Protein AF-A0A7W5SDA4-F1 (afdb_monomer)

pLDDT: mean 84.09, std 8.91, range [56.5, 96.38]

Secondary struct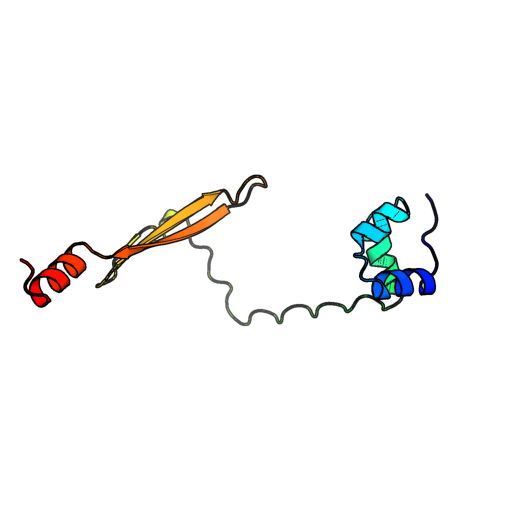ure (DSSP, 8-state):
-PPPPPHHHHHHHHHTT--HHHHHHHHT--HHHHHHHHHHTT-S--PPPPPP--SPPPPPPPGGGS-SEEE-SSEEEEEEEEE-GGG--EEEEEEEEE-HHHHHHHHHHTT--

Radius of gyration: 26.36 Å; Cα contacts (8 Å, |Δi|>4): 97; chains: 1; bounding box: 60×34×60 Å

Nearest PDB structures (foldseek):
  9g6k-assembly1_UG  TM=2.571E-01  e=1.310E+00  Toxoplasma gondii
  6xyj-assembly1_BBB  TM=4.079E-01  e=4.878E+00  Pseudomonas paraeruginosa PA7
  6hix-assembly1_AJ  TM=3.114E-01  e=9.124E+00  Trypanosoma brucei brucei

Sequence (113 aa):
MRKLPDAYVLQKHIERGLDGREIAAIYGCHPDSVREVLRKAGLVIRKPKAPPVNGARPAYRPRQERNEVELLPDRIVFTREVTAGTYGGMMFQRISVPRISSHIAALQDAGRC

Foldseek 3Di:
DDDQDDPVVVVVCVVVVDDLVNSCVVRVHDSVVSVVRCVVSVVDDPDPDDPPPPDDPPPDDDPVPDCQWDDDPFWIWGWDWDAPPDPGDTDTDIDIDTDPVNVVVVCVVVVND

Structure (mmCIF, N/CA/C/O backbone):
data_AF-A0A7W5SDA4-F1
#
_entry.id   AF-A0A7W5SDA4-F1
#
loop_
_atom_site.group_PDB
_atom_site.id
_atom_site.type_symbol
_atom_site.label_atom_id
_atom_site.label_alt_id
_atom_site.label_comp_id
_atom_site.label_asym_id
_atom_site.label_entity_id
_atom_site.label_seq_id
_atom_site.pdbx_PDB_ins_code
_atom_site.Cartn_x
_atom_site.Cartn_y
_atom_site.Cartn_z
_atom_site.occupancy
_atom_site.B_iso_or_equiv
_atom_site.auth_seq_id
_atom_site.auth_comp_id
_atom_site.auth_asym_id
_atom_site.auth_atom_id
_atom_site.pdbx_PDB_model_num
ATOM 1 N N . MET A 1 1 ? 21.441 -12.053 -22.540 1.00 56.50 1 MET A N 1
ATOM 2 C CA . MET A 1 1 ? 20.293 -11.180 -22.205 1.00 56.50 1 MET A CA 1
ATOM 3 C C . MET A 1 1 ? 19.698 -10.639 -23.496 1.00 56.50 1 MET A C 1
ATOM 5 O O . MET A 1 1 ? 20.458 -10.135 -24.315 1.00 56.50 1 MET A O 1
ATOM 9 N N . ARG A 1 2 ? 18.385 -10.786 -23.722 1.00 67.12 2 ARG A N 1
ATOM 10 C CA . ARG A 1 2 ? 17.715 -10.156 -24.875 1.00 67.12 2 ARG A CA 1
ATOM 11 C C . ARG A 1 2 ? 17.661 -8.645 -24.643 1.00 67.12 2 ARG A C 1
ATOM 13 O O . ARG A 1 2 ? 17.388 -8.210 -23.527 1.00 67.12 2 ARG A O 1
ATOM 20 N N . LYS A 1 3 ? 17.973 -7.853 -25.671 1.00 79.81 3 LYS A N 1
ATOM 21 C CA . LYS A 1 3 ? 17.843 -6.392 -25.604 1.00 79.81 3 LYS A CA 1
ATOM 22 C C . LYS A 1 3 ? 16.354 -6.041 -25.556 1.00 79.81 3 LYS A C 1
ATOM 24 O O . LYS A 1 3 ? 15.576 -6.631 -26.304 1.00 79.81 3 LYS A O 1
ATOM 29 N N . LEU A 1 4 ? 15.972 -5.117 -24.671 1.00 84.56 4 LEU A N 1
ATOM 30 C CA . LEU A 1 4 ? 14.615 -4.570 -24.672 1.00 84.56 4 LEU A CA 1
ATOM 31 C C . LEU A 1 4 ? 14.330 -3.892 -26.023 1.00 84.56 4 LEU A C 1
ATOM 33 O O . LEU A 1 4 ? 15.258 -3.357 -26.638 1.00 84.56 4 LEU A O 1
ATOM 37 N N . PRO A 1 5 ? 13.070 -3.917 -26.485 1.00 88.56 5 PRO A N 1
ATOM 38 C CA . PRO A 1 5 ? 12.667 -3.208 -27.690 1.00 88.56 5 PRO A CA 1
ATOM 39 C C . PRO A 1 5 ? 12.771 -1.688 -27.499 1.00 88.56 5 PRO A C 1
ATOM 41 O O . PRO A 1 5 ? 12.880 -1.187 -26.378 1.00 88.56 5 PRO A O 1
ATOM 44 N N . ASP A 1 6 ? 12.717 -0.963 -28.614 1.00 92.44 6 ASP A N 1
ATOM 45 C CA . ASP A 1 6 ? 12.779 0.497 -28.631 1.00 92.44 6 ASP A CA 1
ATOM 46 C C . ASP A 1 6 ? 11.592 1.153 -27.894 1.00 92.44 6 ASP A C 1
ATOM 48 O O . ASP A 1 6 ? 10.515 0.563 -27.741 1.00 92.44 6 ASP A O 1
ATOM 52 N N . ALA A 1 7 ? 11.780 2.400 -27.459 1.00 90.12 7 ALA A N 1
ATOM 53 C CA . ALA A 1 7 ? 10.813 3.173 -26.683 1.00 90.12 7 ALA A CA 1
ATOM 54 C C . ALA A 1 7 ? 9.442 3.281 -27.373 1.00 90.12 7 ALA A C 1
ATOM 56 O O . ALA A 1 7 ? 8.412 3.184 -26.706 1.00 90.12 7 ALA A O 1
ATOM 57 N N . TYR A 1 8 ? 9.418 3.390 -28.705 1.00 93.38 8 TYR A N 1
ATOM 58 C CA . TYR A 1 8 ? 8.183 3.441 -29.494 1.00 93.38 8 TYR A CA 1
ATOM 59 C C . TYR A 1 8 ? 7.311 2.184 -29.329 1.00 93.38 8 TYR A C 1
ATOM 61 O O . TYR A 1 8 ? 6.085 2.261 -29.237 1.00 93.38 8 TYR A O 1
ATOM 69 N N . VAL A 1 9 ? 7.934 1.005 -29.254 1.00 94.88 9 VAL A N 1
ATOM 70 C CA . VAL A 1 9 ? 7.215 -0.265 -29.074 1.00 94.88 9 VAL A CA 1
ATOM 71 C C . VAL A 1 9 ? 6.662 -0.365 -27.655 1.00 94.88 9 VAL A C 1
ATOM 73 O O . VAL A 1 9 ? 5.528 -0.799 -27.464 1.00 94.88 9 VAL A O 1
ATOM 76 N N . LEU A 1 10 ? 7.439 0.073 -26.661 1.00 93.56 10 LEU A N 1
ATOM 77 C CA . LEU A 1 10 ? 7.000 0.105 -25.266 1.00 93.56 10 LEU A CA 1
ATOM 78 C C . LEU A 1 10 ? 5.818 1.058 -25.059 1.00 93.56 10 LEU A C 1
ATOM 80 O O . LEU A 1 10 ? 4.888 0.712 -24.336 1.00 93.56 10 LEU A O 1
ATOM 84 N N . GLN A 1 11 ? 5.809 2.207 -25.738 1.00 94.12 11 GLN A N 1
ATOM 85 C CA . GLN A 1 11 ? 4.680 3.134 -25.713 1.00 94.12 11 GLN A CA 1
ATOM 86 C C . GLN A 1 11 ? 3.397 2.480 -26.243 1.00 94.12 11 GLN A C 1
ATOM 88 O O . GLN A 1 11 ? 2.370 2.549 -25.575 1.00 94.12 11 GLN A O 1
ATOM 93 N N . LYS A 1 12 ? 3.456 1.765 -27.376 1.00 96.38 12 LYS A N 1
ATOM 94 C CA . LYS A 1 12 ? 2.288 1.036 -27.906 1.00 96.38 12 LYS A CA 1
ATOM 95 C C . LYS A 1 12 ? 1.746 -0.013 -26.939 1.00 96.38 12 LYS A C 1
ATOM 97 O O . LYS A 1 12 ? 0.543 -0.254 -26.916 1.00 96.38 12 LYS A O 1
ATOM 102 N N . HIS A 1 13 ? 2.610 -0.662 -26.160 1.00 94.94 13 HIS A N 1
ATOM 103 C CA . HIS A 1 13 ? 2.166 -1.615 -25.138 1.00 94.94 13 HIS A CA 1
ATOM 104 C C . HIS A 1 13 ? 1.441 -0.918 -23.987 1.00 94.94 13 HIS A C 1
ATOM 106 O O . HIS A 1 13 ? 0.398 -1.399 -23.554 1.00 94.94 13 HIS A O 1
ATOM 112 N N . ILE A 1 14 ? 1.934 0.244 -23.556 1.00 93.75 14 ILE A N 1
ATOM 113 C CA . ILE A 1 14 ? 1.261 1.069 -22.544 1.00 93.75 14 ILE A CA 1
ATOM 114 C C . ILE A 1 14 ? -0.084 1.589 -23.066 1.00 93.75 14 ILE A C 1
ATOM 116 O O . ILE A 1 14 ? -1.077 1.525 -22.350 1.00 93.75 14 ILE A O 1
ATOM 120 N N . GLU A 1 15 ? -0.154 2.041 -24.320 1.00 94.31 15 GLU A N 1
ATOM 121 C CA . GLU A 1 15 ? -1.407 2.475 -24.965 1.00 94.31 15 GLU A CA 1
ATOM 122 C C . GLU A 1 15 ? -2.436 1.337 -25.071 1.00 94.31 15 GLU A C 1
ATOM 124 O O . GLU A 1 15 ? -3.639 1.580 -25.049 1.00 94.31 15 GLU A O 1
ATOM 129 N N . ARG A 1 16 ? -1.972 0.083 -25.130 1.00 95.81 16 ARG A N 1
ATOM 130 C CA . ARG A 1 16 ? -2.811 -1.124 -25.061 1.00 95.81 16 ARG A CA 1
ATOM 131 C C . ARG A 1 16 ? -3.205 -1.521 -23.634 1.00 95.81 16 ARG A C 1
ATOM 133 O O . ARG A 1 16 ? -3.935 -2.492 -23.470 1.00 95.81 16 ARG A O 1
ATOM 140 N N . GLY A 1 17 ? -2.730 -0.796 -22.622 1.00 95.19 17 GLY A N 1
ATOM 141 C CA . GLY A 1 17 ? -3.040 -1.035 -21.214 1.00 95.19 17 GLY A CA 1
ATOM 142 C C . GLY A 1 17 ? -2.186 -2.105 -20.533 1.00 95.19 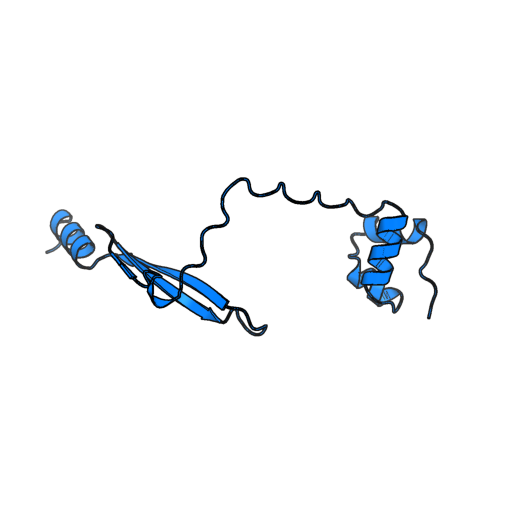17 GLY A C 1
ATOM 143 O O . GLY A 1 17 ? -2.554 -2.540 -19.447 1.00 95.19 17 GLY A O 1
ATOM 144 N N . LEU A 1 18 ? -1.069 -2.531 -21.135 1.00 94.81 18 LEU A N 1
ATOM 145 C CA . LEU A 1 18 ? -0.171 -3.513 -20.516 1.00 94.81 18 LEU A CA 1
ATOM 146 C C . LEU A 1 18 ? 0.627 -2.884 -19.367 1.00 94.81 18 LEU A C 1
ATOM 148 O O . LEU A 1 18 ? 1.212 -1.806 -19.518 1.00 94.81 18 LEU A O 1
ATOM 152 N N . ASP A 1 19 ? 0.716 -3.592 -18.242 1.00 93.81 19 ASP A N 1
ATOM 153 C CA . ASP A 1 19 ? 1.561 -3.196 -17.114 1.00 93.81 19 ASP A CA 1
ATOM 154 C C . ASP A 1 19 ? 3.034 -3.575 -17.356 1.00 93.81 19 ASP A C 1
ATOM 156 O O . ASP A 1 19 ? 3.371 -4.518 -18.078 1.00 93.81 19 ASP A O 1
ATOM 160 N N . GLY A 1 20 ? 3.959 -2.871 -16.699 1.00 91.88 20 GLY A N 1
ATOM 161 C CA . GLY A 1 20 ? 5.399 -3.106 -16.833 1.00 91.88 20 GLY A CA 1
ATOM 162 C C . GLY A 1 20 ? 5.820 -4.546 -16.507 1.00 91.88 20 GLY A C 1
ATOM 163 O O . GLY A 1 20 ? 6.798 -5.040 -17.071 1.00 91.88 20 GLY A O 1
ATOM 164 N N . ARG A 1 21 ? 5.072 -5.244 -15.639 1.00 95.00 21 ARG A N 1
ATOM 165 C CA . ARG A 1 21 ? 5.283 -6.670 -15.332 1.00 95.00 21 ARG A CA 1
ATOM 166 C C . ARG A 1 21 ? 4.934 -7.584 -16.505 1.00 95.00 21 ARG A C 1
ATOM 168 O O . ARG A 1 21 ? 5.669 -8.531 -16.773 1.00 95.00 21 ARG A O 1
ATOM 175 N N . GLU A 1 22 ? 3.850 -7.292 -17.210 1.00 96.00 22 GLU A N 1
ATOM 176 C CA . GLU A 1 22 ? 3.404 -8.064 -18.373 1.00 96.00 22 GLU A CA 1
ATOM 177 C C . GLU A 1 22 ? 4.371 -7.866 -19.540 1.00 96.00 22 GLU A C 1
ATOM 179 O O . GLU A 1 22 ? 4.802 -8.830 -20.170 1.00 96.00 22 GLU A O 1
ATOM 184 N N . ILE A 1 23 ? 4.819 -6.625 -19.748 1.00 94.94 23 ILE A N 1
ATOM 185 C CA . ILE A 1 23 ? 5.880 -6.299 -20.707 1.00 94.94 23 ILE A CA 1
ATOM 186 C C . ILE A 1 23 ? 7.161 -7.080 -20.365 1.00 94.94 23 ILE A C 1
ATOM 188 O O . ILE A 1 23 ? 7.773 -7.689 -21.243 1.00 94.94 23 ILE A O 1
ATOM 192 N N . ALA A 1 24 ? 7.552 -7.128 -19.088 1.00 95.31 24 ALA A N 1
ATOM 193 C CA . ALA A 1 24 ? 8.702 -7.917 -18.645 1.00 95.31 24 ALA A CA 1
ATOM 194 C C . ALA A 1 24 ? 8.559 -9.412 -18.970 1.00 95.31 24 ALA A C 1
ATOM 196 O O . ALA A 1 24 ? 9.517 -10.015 -19.464 1.00 95.31 24 ALA A O 1
ATOM 197 N N . ALA A 1 25 ? 7.374 -9.990 -18.754 1.00 95.69 25 ALA A N 1
ATOM 198 C CA . ALA A 1 25 ? 7.085 -11.387 -19.067 1.00 95.69 25 ALA A CA 1
ATOM 199 C C . ALA A 1 25 ? 7.178 -11.678 -20.576 1.00 95.69 25 ALA A C 1
ATOM 201 O O . ALA A 1 25 ? 7.827 -12.648 -20.965 1.00 95.69 25 ALA A O 1
ATOM 202 N N . ILE A 1 26 ? 6.618 -10.808 -21.426 1.00 94.69 26 ILE A N 1
ATOM 203 C CA . ILE A 1 26 ? 6.656 -10.942 -22.896 1.00 94.69 26 ILE A CA 1
ATOM 204 C C . ILE A 1 26 ? 8.099 -10.975 -23.416 1.00 94.69 26 ILE A C 1
ATOM 206 O O . ILE A 1 26 ? 8.442 -11.782 -24.281 1.00 94.69 26 ILE A O 1
ATOM 210 N N . TYR A 1 27 ? 8.960 -10.105 -22.883 1.00 94.00 27 TYR A N 1
ATOM 211 C CA . TYR A 1 27 ? 10.343 -9.972 -23.347 1.00 94.00 27 TYR A CA 1
ATOM 212 C C . TYR A 1 27 ? 11.351 -10.829 -22.564 1.00 94.00 27 TYR A C 1
ATOM 214 O O . TYR A 1 27 ? 12.525 -10.880 -22.940 1.00 94.00 27 TYR A O 1
ATOM 222 N N . GLY A 1 28 ? 10.910 -11.533 -21.517 1.00 94.25 28 GLY A N 1
ATOM 223 C CA . GLY A 1 28 ? 11.759 -12.385 -20.681 1.00 94.25 28 GLY A CA 1
ATOM 224 C C . GLY A 1 28 ? 12.839 -11.596 -19.938 1.00 94.25 28 GLY A C 1
ATOM 225 O O . GLY A 1 28 ? 14.007 -11.988 -19.939 1.00 94.25 28 GLY A O 1
ATOM 226 N N . CYS A 1 29 ? 12.473 -10.453 -19.355 1.00 93.50 29 CYS A N 1
ATOM 227 C CA . CYS A 1 29 ? 13.395 -9.569 -18.639 1.00 93.50 29 CYS A CA 1
ATOM 228 C C . CYS A 1 29 ? 12.880 -9.212 -17.239 1.00 93.50 29 CYS A C 1
ATOM 230 O O . CYS A 1 29 ? 11.710 -9.411 -16.923 1.00 93.50 29 CYS A O 1
ATOM 232 N N . HIS A 1 30 ? 13.764 -8.698 -16.379 1.00 94.31 30 HIS A N 1
ATOM 233 C CA . HIS A 1 30 ? 13.372 -8.280 -15.035 1.00 94.31 30 HIS A CA 1
ATOM 234 C C . HIS A 1 30 ? 12.510 -7.000 -15.097 1.00 94.31 30 HIS A C 1
ATOM 236 O O . HIS A 1 30 ? 12.852 -6.086 -15.856 1.00 94.31 30 HIS A O 1
ATOM 242 N N . PRO A 1 31 ? 11.443 -6.868 -14.282 1.00 93.50 31 PRO A N 1
ATOM 243 C CA . PRO A 1 31 ? 10.585 -5.676 -14.269 1.00 93.50 31 PRO A CA 1
ATOM 244 C C . PRO A 1 31 ? 11.340 -4.360 -14.040 1.00 93.50 31 PRO A C 1
ATOM 246 O O . PRO A 1 31 ? 10.975 -3.329 -14.605 1.00 93.50 31 PRO A O 1
ATOM 249 N N . ASP A 1 32 ? 12.428 -4.387 -13.266 1.00 93.88 32 ASP A N 1
ATOM 250 C CA . ASP A 1 32 ? 13.252 -3.193 -13.036 1.00 93.88 32 ASP A CA 1
ATOM 251 C C . ASP A 1 32 ? 13.949 -2.694 -14.305 1.00 93.88 32 ASP A C 1
ATOM 253 O O . ASP A 1 32 ? 14.080 -1.484 -14.491 1.00 93.88 32 ASP A O 1
ATOM 257 N N . SER A 1 33 ? 14.338 -3.593 -15.214 1.00 93.69 33 SER A N 1
ATOM 258 C CA . SER A 1 33 ? 14.926 -3.210 -16.501 1.00 93.69 33 SER A CA 1
ATOM 259 C C . SER A 1 33 ? 13.903 -2.488 -17.378 1.00 93.69 33 SER A C 1
ATOM 261 O O . SER A 1 33 ? 14.213 -1.447 -17.955 1.00 93.69 33 SER A O 1
ATOM 263 N N . VAL A 1 34 ? 12.660 -2.987 -17.420 1.00 94.00 34 VAL A N 1
ATOM 264 C CA . VAL A 1 34 ? 11.543 -2.313 -18.105 1.00 94.00 34 VAL A CA 1
ATOM 265 C C . VAL A 1 34 ? 11.306 -0.939 -17.487 1.00 94.00 34 VAL A C 1
ATOM 267 O O . VAL A 1 34 ? 11.261 0.064 -18.197 1.00 94.00 34 VAL A O 1
ATOM 270 N N . ARG A 1 35 ? 11.236 -0.865 -16.154 1.00 93.12 35 ARG A N 1
ATOM 271 C CA . ARG A 1 35 ? 11.044 0.390 -15.422 1.00 93.12 35 ARG A CA 1
ATOM 272 C C . ARG A 1 35 ? 12.142 1.411 -15.717 1.00 93.12 35 ARG A 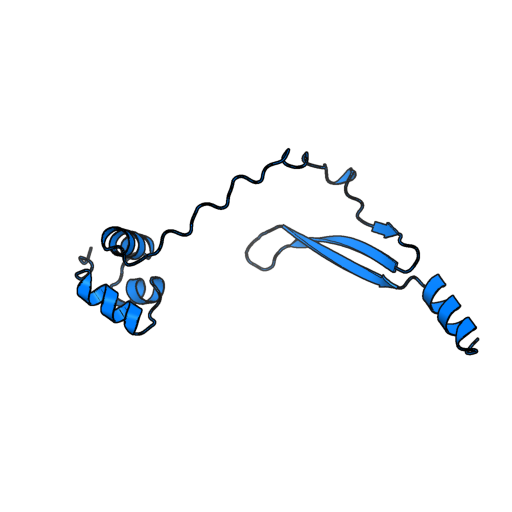C 1
ATOM 274 O O . ARG A 1 35 ? 11.846 2.598 -15.850 1.00 93.12 35 ARG A O 1
ATOM 281 N N . GLU A 1 36 ? 13.397 0.981 -15.816 1.00 92.44 36 GLU A N 1
ATOM 282 C CA . GLU A 1 36 ? 14.512 1.867 -16.137 1.00 92.44 36 GLU A CA 1
ATOM 283 C C . GLU A 1 36 ? 14.404 2.432 -17.558 1.00 92.44 36 GLU A C 1
ATOM 285 O O . GLU A 1 36 ? 14.576 3.640 -17.738 1.00 92.44 36 GLU A O 1
ATOM 290 N N . VAL A 1 37 ? 14.084 1.593 -18.548 1.00 93.25 37 VAL A N 1
ATOM 291 C CA . VAL A 1 37 ? 13.919 2.022 -19.946 1.00 93.25 37 VAL A CA 1
ATOM 292 C C . VAL A 1 37 ? 12.717 2.950 -20.095 1.00 93.25 37 VAL A C 1
ATOM 294 O O . VAL A 1 37 ? 12.858 4.026 -20.669 1.00 93.25 37 VAL A O 1
ATOM 297 N N . LEU A 1 38 ? 11.572 2.612 -19.496 1.00 93.19 38 LEU A N 1
ATOM 298 C CA . LEU A 1 38 ? 10.392 3.480 -19.491 1.00 93.19 38 LEU A CA 1
ATOM 299 C C . LEU A 1 38 ? 10.676 4.836 -18.830 1.00 93.19 38 LEU A C 1
ATOM 301 O O . LEU A 1 38 ? 10.222 5.874 -19.308 1.00 93.19 38 LEU A O 1
ATOM 305 N N . ARG A 1 39 ? 11.473 4.849 -17.754 1.00 92.44 39 ARG A N 1
ATOM 306 C CA . ARG A 1 39 ? 11.921 6.083 -17.096 1.00 92.44 39 ARG A CA 1
ATOM 307 C C . ARG A 1 39 ? 12.847 6.908 -17.992 1.00 92.44 39 ARG A C 1
ATOM 309 O O . ARG A 1 39 ? 12.710 8.127 -18.005 1.00 92.44 39 ARG A O 1
ATOM 316 N N . LYS A 1 40 ? 13.786 6.277 -18.708 1.00 91.56 40 LYS A N 1
ATOM 317 C CA . LYS A 1 40 ? 14.681 6.959 -19.666 1.00 91.56 40 LYS A CA 1
ATOM 318 C C . LYS A 1 40 ? 13.907 7.531 -20.856 1.00 91.56 40 LYS A C 1
ATOM 320 O O . LYS A 1 40 ? 14.230 8.621 -21.304 1.00 91.56 40 LYS A O 1
ATOM 325 N N . ALA A 1 4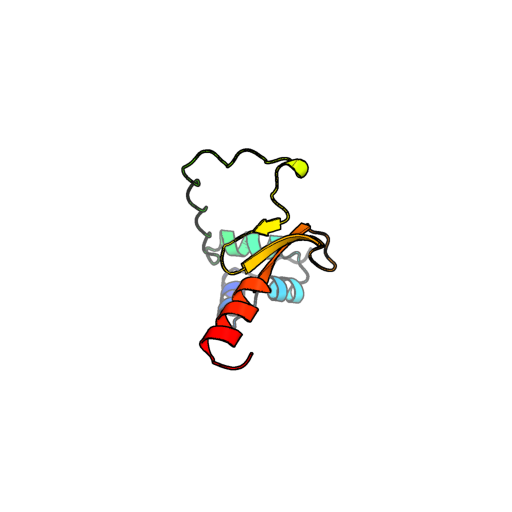1 ? 12.870 6.828 -21.305 1.00 91.25 41 ALA A N 1
ATOM 326 C CA . ALA A 1 41 ? 11.983 7.249 -22.386 1.00 91.25 41 ALA A CA 1
ATOM 327 C C . ALA A 1 41 ? 10.932 8.299 -21.968 1.00 91.25 41 ALA A C 1
ATOM 329 O O . ALA A 1 41 ? 10.172 8.760 -22.810 1.00 91.25 41 ALA A O 1
ATOM 330 N N . GLY A 1 42 ? 10.844 8.663 -20.682 1.00 92.31 42 GLY A N 1
ATOM 331 C CA . GLY A 1 42 ? 9.852 9.630 -20.192 1.00 92.31 42 GLY A CA 1
ATOM 332 C C . GLY A 1 42 ? 8.410 9.106 -20.138 1.00 92.31 42 GLY A C 1
ATOM 333 O O . GLY A 1 42 ? 7.496 9.882 -19.884 1.00 92.31 42 GLY A O 1
ATOM 334 N N . LEU A 1 43 ? 8.201 7.798 -20.315 1.00 89.25 43 LEU A N 1
ATOM 335 C CA . LEU A 1 43 ? 6.878 7.155 -20.318 1.00 89.25 43 LEU A CA 1
ATOM 336 C C . LEU A 1 43 ? 6.339 6.867 -18.906 1.00 89.25 43 LEU A C 1
ATOM 338 O O . LEU A 1 43 ? 5.192 6.464 -18.744 1.00 89.25 43 LEU A O 1
ATOM 342 N N . VAL A 1 44 ? 7.158 7.060 -17.868 1.00 87.19 44 VAL A N 1
ATOM 343 C CA . VAL A 1 44 ? 6.753 6.906 -16.465 1.00 87.19 44 VAL A CA 1
ATOM 344 C C . VAL A 1 44 ? 6.814 8.254 -15.771 1.00 87.19 44 VAL A C 1
ATOM 346 O O . VAL A 1 44 ? 7.891 8.818 -15.557 1.00 87.19 44 VAL A O 1
ATOM 349 N N . ILE A 1 45 ? 5.646 8.733 -15.347 1.00 79.06 45 ILE A N 1
ATOM 350 C CA . ILE A 1 45 ? 5.535 9.920 -14.506 1.00 79.06 45 ILE A CA 1
ATOM 351 C C . ILE A 1 45 ? 6.176 9.593 -13.158 1.00 79.06 45 ILE A C 1
ATOM 353 O O . ILE A 1 45 ? 5.764 8.670 -12.448 1.00 79.06 45 ILE A O 1
ATOM 357 N N . ARG A 1 46 ? 7.211 10.350 -12.785 1.00 79.44 46 ARG A N 1
ATOM 358 C CA . ARG A 1 46 ? 7.759 10.270 -11.431 1.00 79.44 46 ARG A CA 1
ATOM 359 C C . ARG A 1 46 ? 6.662 10.708 -10.473 1.00 79.44 46 ARG A C 1
ATOM 361 O O . ARG A 1 46 ? 6.278 11.873 -10.476 1.00 79.44 46 ARG A O 1
ATOM 368 N N . LYS A 1 47 ? 6.184 9.787 -9.634 1.00 80.19 47 LYS A N 1
ATOM 369 C CA . LYS A 1 47 ? 5.340 10.170 -8.504 1.00 80.19 47 LYS A CA 1
ATOM 370 C C . LYS A 1 47 ? 6.141 11.188 -7.680 1.00 80.19 47 LYS A C 1
ATOM 372 O O . LYS A 1 47 ? 7.266 10.854 -7.287 1.00 80.19 47 LYS A O 1
ATOM 377 N N . PRO A 1 48 ? 5.634 12.414 -7.466 1.00 80.00 48 PRO A N 1
ATOM 378 C CA . PRO A 1 48 ? 6.338 13.381 -6.644 1.00 80.00 48 PRO A CA 1
ATOM 379 C C . PRO A 1 48 ? 6.580 12.751 -5.274 1.00 80.00 48 PRO A C 1
ATOM 381 O O . PRO A 1 48 ? 5.728 12.028 -4.745 1.00 80.00 48 PRO A O 1
ATOM 384 N N . LYS A 1 49 ? 7.773 12.979 -4.718 1.00 82.38 49 LYS A N 1
ATOM 385 C CA . LYS A 1 49 ? 8.052 12.582 -3.340 1.00 82.38 49 LYS A CA 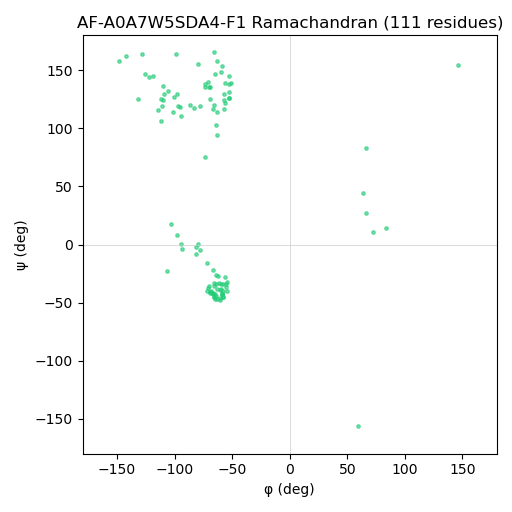1
ATOM 386 C C . LYS A 1 49 ? 6.994 13.267 -2.478 1.00 82.38 49 LYS A C 1
ATOM 388 O O . LYS A 1 49 ? 6.770 14.465 -2.645 1.00 82.38 49 LYS A O 1
ATOM 393 N N . ALA A 1 50 ? 6.320 12.504 -1.617 1.00 81.44 50 ALA A N 1
ATOM 394 C CA . ALA A 1 50 ? 5.388 13.098 -0.670 1.00 81.44 50 ALA A CA 1
ATOM 395 C C . ALA A 1 50 ? 6.112 14.241 0.064 1.00 81.44 50 ALA A C 1
ATOM 397 O O . ALA A 1 50 ? 7.306 14.082 0.367 1.00 81.44 50 ALA A O 1
ATOM 398 N N . PRO A 1 51 ? 5.446 15.387 0.297 1.00 81.25 51 PRO A N 1
ATOM 399 C CA . PRO A 1 51 ? 6.060 16.466 1.050 1.00 81.25 51 PRO A CA 1
ATOM 400 C C . PRO A 1 51 ? 6.578 15.907 2.380 1.00 81.25 51 PRO A C 1
ATOM 402 O O . PRO A 1 51 ? 5.975 14.970 2.922 1.00 81.25 51 PRO A O 1
ATOM 405 N N . PRO A 1 52 ? 7.709 16.421 2.897 1.00 81.12 52 PRO A N 1
ATOM 406 C CA . PRO A 1 52 ? 8.134 16.060 4.238 1.00 81.12 52 PRO A CA 1
ATOM 407 C C . PRO A 1 52 ? 6.952 16.323 5.169 1.00 81.12 52 PRO A C 1
ATOM 409 O O . PRO A 1 52 ? 6.348 17.395 5.130 1.00 81.12 52 PRO A O 1
ATOM 412 N N . VAL A 1 53 ? 6.566 15.310 5.940 1.00 81.56 53 VAL A N 1
ATOM 413 C CA . VAL A 1 53 ? 5.520 15.474 6.945 1.00 81.56 53 VAL A CA 1
ATOM 414 C C . VAL A 1 53 ? 6.073 16.477 7.953 1.00 81.56 53 VAL A C 1
ATOM 416 O O . VAL A 1 53 ? 6.975 16.145 8.719 1.00 81.56 53 VAL A O 1
ATOM 419 N N . ASN A 1 54 ? 5.605 17.724 7.879 1.00 79.38 54 ASN A N 1
ATOM 420 C CA . ASN A 1 54 ? 5.998 18.773 8.809 1.00 79.38 54 ASN A CA 1
ATOM 421 C C . ASN A 1 54 ? 5.454 18.409 10.190 1.00 79.38 54 ASN A C 1
ATOM 423 O O . ASN A 1 54 ? 4.245 18.309 10.386 1.00 79.38 54 ASN A O 1
ATOM 427 N N . GLY A 1 55 ? 6.364 18.183 11.130 1.00 81.00 55 GLY A N 1
ATOM 428 C CA . GLY A 1 55 ? 6.042 17.808 12.499 1.00 81.00 55 GLY A CA 1
ATOM 429 C C . GLY A 1 55 ? 7.093 16.874 13.077 1.00 81.00 55 GLY A C 1
ATOM 430 O O . GLY A 1 55 ? 7.777 16.147 12.352 1.00 81.00 55 GLY A O 1
ATOM 431 N N . ALA A 1 56 ? 7.220 16.882 14.403 1.00 75.75 56 ALA A N 1
ATOM 432 C CA . ALA A 1 56 ? 7.960 15.834 15.083 1.00 75.75 56 ALA A CA 1
ATOM 433 C C . ALA A 1 56 ? 7.314 14.496 14.711 1.00 75.75 56 ALA A C 1
ATOM 435 O O . ALA A 1 56 ? 6.106 14.308 14.886 1.00 75.75 56 ALA A O 1
ATOM 436 N N . ARG A 1 57 ? 8.111 13.564 14.180 1.00 73.25 57 ARG A N 1
ATOM 437 C CA . ARG A 1 57 ? 7.664 12.178 14.060 1.00 73.25 57 ARG A CA 1
ATOM 438 C C . ARG A 1 57 ? 7.200 11.768 15.463 1.00 73.25 57 ARG A C 1
ATOM 440 O O . ARG A 1 57 ? 7.975 11.978 16.398 1.00 73.25 57 ARG A O 1
ATOM 447 N N . PRO A 1 58 ? 5.967 11.260 15.643 1.00 72.56 58 PRO A N 1
ATOM 448 C CA . PRO A 1 58 ? 5.505 10.875 16.966 1.00 72.56 58 PRO A CA 1
ATOM 449 C C . PRO A 1 58 ? 6.541 9.937 17.579 1.00 72.56 58 PRO A C 1
ATOM 451 O O . PRO A 1 58 ? 7.018 9.018 16.902 1.00 72.56 58 PRO A O 1
ATOM 454 N N . ALA A 1 59 ? 6.934 10.225 18.823 1.00 77.50 59 ALA A N 1
ATOM 455 C CA . ALA A 1 59 ? 7.882 9.390 19.539 1.00 77.50 59 ALA A CA 1
ATOM 456 C C . ALA A 1 59 ? 7.379 7.944 19.507 1.00 77.50 59 ALA A C 1
ATOM 458 O O . ALA A 1 59 ? 6.176 7.685 19.633 1.00 77.50 59 ALA A O 1
ATOM 459 N N . TYR A 1 60 ? 8.297 7.006 19.285 1.00 80.00 60 TYR A N 1
ATOM 460 C CA . TYR A 1 60 ? 7.965 5.593 19.344 1.00 80.00 60 TYR A CA 1
ATOM 461 C C . TYR A 1 60 ? 7.377 5.287 20.724 1.00 80.00 60 TYR A C 1
ATOM 463 O O . TYR A 1 60 ? 8.065 5.443 21.729 1.00 80.00 60 TYR A O 1
ATOM 471 N N . ARG A 1 61 ? 6.109 4.862 20.770 1.00 71.75 61 ARG A N 1
ATOM 472 C CA . ARG A 1 61 ? 5.491 4.383 22.009 1.00 71.75 61 ARG A CA 1
ATOM 473 C C . ARG A 1 61 ? 5.786 2.892 22.176 1.00 71.75 61 ARG A C 1
ATOM 475 O O . ARG A 1 61 ? 5.389 2.113 21.286 1.00 71.75 61 ARG A O 1
ATOM 482 N N . PRO A 1 62 ? 6.458 2.478 23.269 1.00 76.19 62 PRO A N 1
ATOM 483 C CA . PRO A 1 62 ? 6.638 1.070 23.584 1.00 76.19 62 PRO A CA 1
ATOM 484 C C . PRO A 1 62 ? 5.273 0.395 23.737 1.00 76.19 62 PRO A C 1
ATOM 486 O O . PRO A 1 62 ? 4.272 1.034 24.055 1.00 76.19 62 PRO A O 1
ATOM 489 N N . ARG A 1 63 ? 5.219 -0.915 23.480 1.00 67.31 63 ARG A N 1
ATOM 490 C CA . ARG A 1 63 ? 3.962 -1.680 23.459 1.00 67.31 63 ARG A CA 1
ATOM 491 C C . ARG A 1 63 ? 3.161 -1.551 24.761 1.00 67.31 63 ARG A C 1
ATOM 493 O O . ARG A 1 63 ? 1.945 -1.485 24.700 1.00 67.31 63 ARG A O 1
ATOM 500 N N . GLN A 1 64 ? 3.850 -1.443 25.896 1.00 72.12 64 GLN A N 1
ATOM 501 C CA . GLN A 1 64 ? 3.256 -1.299 27.230 1.00 72.12 64 GLN A CA 1
ATOM 502 C C . GLN A 1 64 ? 2.455 0.001 27.413 1.00 72.12 64 GLN A C 1
ATOM 504 O O . GLN A 1 64 ? 1.532 0.037 28.215 1.00 72.12 64 GLN A O 1
ATOM 509 N N . GLU A 1 65 ? 2.778 1.055 26.659 1.00 68.50 65 GLU A N 1
ATOM 510 C CA . GLU A 1 65 ? 2.097 2.358 26.717 1.00 68.50 65 GLU A CA 1
ATOM 511 C C . GLU A 1 65 ? 0.978 2.491 25.673 1.00 68.50 65 GLU A C 1
ATOM 513 O O . GLU A 1 65 ? 0.348 3.544 25.538 1.00 68.50 65 GLU A O 1
ATOM 518 N N . ARG A 1 66 ? 0.745 1.450 24.865 1.00 68.44 66 ARG A N 1
ATOM 519 C CA . ARG A 1 66 ? -0.354 1.446 23.903 1.00 68.44 66 ARG A CA 1
ATOM 520 C C . ARG A 1 66 ? -1.606 1.018 24.649 1.00 68.44 66 ARG A C 1
ATOM 522 O O . ARG A 1 66 ? -1.677 -0.103 25.136 1.00 68.44 66 ARG A O 1
ATOM 529 N N . ASN A 1 67 ? -2.595 1.903 24.715 1.00 68.19 67 ASN A N 1
ATOM 530 C CA . ASN A 1 67 ? -3.916 1.557 25.227 1.00 68.19 67 ASN A CA 1
ATOM 531 C C . ASN A 1 67 ? -4.534 0.486 24.310 1.00 68.19 67 ASN A C 1
ATOM 533 O O . ASN A 1 67 ? -5.115 0.802 23.273 1.00 68.19 67 ASN A O 1
ATOM 537 N N . GLU A 1 68 ? -4.370 -0.792 24.666 1.00 80.62 68 GLU A N 1
ATOM 538 C CA . GLU A 1 68 ? -4.986 -1.919 23.950 1.00 80.62 68 GLU A CA 1
ATOM 539 C C . GLU A 1 68 ? -6.516 -1.890 24.090 1.00 80.62 68 GLU A C 1
ATOM 541 O O . GLU A 1 68 ? -7.229 -2.418 23.237 1.00 80.62 68 GLU A O 1
ATOM 546 N N . VAL A 1 69 ? -7.022 -1.217 25.129 1.00 85.00 69 VAL A N 1
ATOM 547 C CA . VAL A 1 69 ? -8.446 -0.994 25.371 1.00 85.00 69 VAL A CA 1
ATOM 548 C C . VAL A 1 69 ? -8.687 0.481 25.685 1.00 85.00 69 VAL A C 1
ATOM 550 O O . VAL A 1 69 ? -8.101 1.024 26.619 1.00 85.00 69 VAL A O 1
ATOM 553 N N . GLU A 1 70 ? -9.579 1.124 24.935 1.00 87.69 70 GLU A N 1
ATOM 554 C CA . GLU A 1 70 ? -10.094 2.460 25.245 1.00 87.69 70 GLU A CA 1
ATOM 555 C C . GLU A 1 70 ? -11.572 2.344 25.632 1.00 87.69 70 GLU A C 1
ATOM 557 O O . GLU A 1 70 ? -12.392 1.795 24.889 1.00 87.69 70 GLU A O 1
ATOM 562 N N . LEU A 1 71 ? -11.916 2.865 26.810 1.00 85.88 71 LEU A N 1
ATOM 563 C CA . LEU A 1 71 ? -13.293 2.948 27.287 1.00 85.88 71 LEU A CA 1
ATOM 564 C C . LEU A 1 71 ? -13.856 4.320 26.921 1.00 85.88 71 LEU A C 1
ATOM 566 O O . LEU A 1 71 ? -13.451 5.332 27.489 1.00 85.88 71 LEU A O 1
ATOM 570 N N . LEU A 1 72 ? -14.804 4.352 25.990 1.00 86.06 72 LEU A N 1
ATOM 571 C CA . LEU A 1 72 ? -15.594 5.540 25.686 1.00 86.06 72 LEU A CA 1
ATOM 572 C C . LEU A 1 72 ? -16.955 5.456 26.405 1.00 86.06 72 LEU A C 1
ATOM 574 O O . LEU A 1 72 ? -17.338 4.388 26.903 1.00 86.06 72 LEU A O 1
ATOM 578 N N . PRO A 1 73 ? -17.696 6.571 26.519 1.00 82.81 73 PRO A N 1
ATOM 579 C CA . PRO A 1 73 ? -19.010 6.568 27.165 1.00 82.81 73 PRO A CA 1
ATOM 580 C C . PRO A 1 73 ? -20.010 5.595 26.517 1.00 82.81 73 PRO A C 1
ATOM 582 O O . PRO A 1 73 ? -20.807 4.975 27.214 1.00 82.81 73 PRO A O 1
ATOM 585 N N . ASP A 1 74 ? -19.930 5.420 25.199 1.00 85.25 74 ASP A N 1
ATOM 586 C CA . ASP A 1 74 ? -20.871 4.667 24.364 1.00 85.25 74 ASP A CA 1
ATOM 587 C C . ASP A 1 74 ? -20.330 3.310 23.873 1.00 85.25 74 ASP A C 1
ATOM 589 O O . ASP A 1 74 ? -21.093 2.394 23.551 1.00 85.25 74 ASP A O 1
ATOM 593 N N . ARG A 1 75 ? -19.004 3.151 23.818 1.00 84.38 75 ARG A N 1
ATOM 594 C CA . ARG A 1 75 ? -18.348 1.993 23.196 1.00 84.38 75 ARG A CA 1
ATOM 595 C C . ARG A 1 75 ? -17.030 1.623 23.870 1.00 84.38 75 ARG A C 1
ATOM 597 O O . ARG A 1 75 ? -16.381 2.444 24.509 1.00 84.38 75 ARG A O 1
ATOM 604 N N . ILE A 1 76 ? -16.618 0.377 23.692 1.00 87.75 76 ILE A N 1
ATOM 605 C CA . ILE A 1 76 ? -15.281 -0.110 24.031 1.00 87.75 76 ILE A CA 1
ATOM 606 C C . ILE A 1 76 ? -14.525 -0.296 22.722 1.00 87.75 76 ILE A C 1
ATOM 608 O O . ILE A 1 76 ? -15.049 -0.867 21.763 1.00 87.75 76 ILE A O 1
ATOM 612 N N . VAL A 1 77 ? -13.304 0.216 22.669 1.00 88.12 77 VAL A N 1
ATOM 613 C CA . VAL A 1 77 ? -12.417 0.098 21.516 1.00 88.12 77 VAL A CA 1
ATOM 614 C C . VAL A 1 77 ? -11.264 -0.818 21.892 1.00 88.12 77 VAL A C 1
ATOM 616 O O . VAL A 1 77 ? -10.491 -0.498 22.787 1.00 88.12 77 VAL A O 1
ATOM 619 N N . PHE A 1 78 ? -11.121 -1.930 21.182 1.00 87.06 78 PHE A N 1
ATOM 620 C CA . PHE A 1 78 ? -9.992 -2.844 21.309 1.00 87.06 78 PHE A CA 1
ATOM 621 C C . PHE A 1 78 ? -9.007 -2.601 20.171 1.00 87.06 78 PHE A C 1
ATOM 623 O O . PHE A 1 78 ? -9.399 -2.648 19.006 1.00 87.06 78 PHE A O 1
ATOM 630 N N . THR A 1 79 ? -7.735 -2.383 20.486 1.00 87.56 79 THR A N 1
ATOM 631 C CA . THR A 1 79 ? -6.652 -2.281 19.504 1.00 87.56 79 THR A CA 1
ATOM 632 C C . THR A 1 79 ? -5.737 -3.487 19.660 1.00 87.56 79 THR A C 1
ATOM 634 O O . THR A 1 79 ? -4.969 -3.567 20.614 1.00 87.56 79 THR A O 1
ATOM 637 N N . ARG A 1 80 ? -5.809 -4.434 18.718 1.00 81.81 80 ARG A N 1
ATOM 638 C CA . ARG A 1 80 ? -4.993 -5.655 18.721 1.00 81.81 80 ARG A CA 1
ATOM 639 C C . ARG A 1 80 ? -3.957 -5.623 17.607 1.00 81.81 80 ARG A C 1
ATOM 641 O O . ARG A 1 80 ? -4.270 -5.288 16.469 1.00 81.81 80 ARG A O 1
ATOM 648 N N . GLU A 1 81 ? -2.736 -6.032 17.921 1.00 79.75 81 GLU A N 1
ATOM 649 C CA . GLU A 1 81 ? -1.716 -6.342 16.921 1.00 79.75 81 GLU A CA 1
ATOM 650 C C . GLU A 1 81 ? -1.996 -7.733 16.323 1.00 79.75 81 GLU A C 1
ATOM 652 O O . GLU A 1 81 ? -2.064 -8.733 17.041 1.00 79.75 81 GLU A O 1
ATOM 657 N N . VAL A 1 82 ? -2.220 -7.790 15.014 1.00 81.12 82 VAL A N 1
ATOM 658 C CA . VAL A 1 82 ? -2.498 -9.004 14.237 1.00 81.12 82 VAL A CA 1
ATOM 659 C C . VAL A 1 82 ? -1.522 -9.115 13.079 1.00 81.12 82 VAL A C 1
ATOM 661 O O . VAL A 1 82 ? -1.095 -8.122 12.494 1.00 81.12 82 VAL A O 1
ATOM 664 N N . THR A 1 83 ? -1.164 -10.344 12.729 1.00 81.94 83 THR A N 1
ATOM 665 C CA . THR A 1 83 ? -0.305 -10.610 11.577 1.00 81.94 83 THR A CA 1
ATOM 666 C C . THR A 1 83 ? -1.056 -10.291 10.283 1.00 81.94 83 THR A C 1
ATOM 668 O O . THR A 1 83 ? -2.147 -10.806 10.040 1.00 81.94 83 THR A O 1
ATOM 671 N N . ALA A 1 84 ? -0.470 -9.439 9.445 1.00 78.06 84 ALA A N 1
ATOM 672 C CA . ALA A 1 84 ? -0.983 -9.037 8.142 1.00 78.06 84 ALA A CA 1
ATOM 673 C C . ALA A 1 84 ? -0.823 -10.178 7.119 1.00 78.06 84 ALA A C 1
ATOM 675 O O . ALA A 1 84 ? 0.064 -10.153 6.265 1.00 78.06 84 ALA A O 1
ATOM 676 N N . GLY A 1 85 ? -1.676 -11.197 7.227 1.00 75.25 85 GLY A N 1
ATOM 677 C CA . GLY A 1 85 ? -1.767 -12.296 6.265 1.00 75.25 85 GLY A CA 1
ATOM 678 C C . GLY A 1 85 ? -0.475 -13.106 6.084 1.00 75.25 85 GLY A C 1
ATOM 679 O O . GLY A 1 85 ? 0.384 -13.170 6.962 1.00 75.25 85 GLY A O 1
ATOM 680 N N . THR A 1 86 ? -0.353 -13.748 4.920 1.00 75.25 86 THR A N 1
ATOM 681 C CA . THR A 1 86 ? 0.708 -14.711 4.571 1.00 75.25 86 THR A CA 1
ATOM 682 C C . THR A 1 86 ? 2.092 -14.100 4.352 1.00 75.25 86 THR A C 1
ATOM 684 O O . THR A 1 86 ? 3.077 -14.831 4.368 1.00 75.25 86 THR A O 1
ATOM 687 N N . TYR A 1 87 ? 2.196 -12.783 4.163 1.00 70.56 87 TYR A N 1
ATOM 688 C CA . TYR A 1 87 ? 3.450 -12.121 3.781 1.00 70.56 87 TYR A CA 1
ATOM 689 C C . TYR A 1 87 ? 4.219 -11.494 4.950 1.00 70.56 87 TYR A C 1
ATOM 691 O O . TYR A 1 87 ? 5.218 -10.822 4.715 1.00 70.56 87 TYR A O 1
ATOM 699 N N . GLY A 1 88 ? 3.793 -11.734 6.195 1.00 64.56 88 GLY A N 1
ATOM 700 C CA . GLY A 1 88 ? 4.559 -11.348 7.380 1.00 64.56 88 GLY A CA 1
ATOM 701 C C . GLY A 1 88 ? 4.678 -9.832 7.538 1.00 64.56 88 GLY A C 1
ATOM 702 O O . GLY A 1 88 ? 5.682 -9.219 7.195 1.00 64.56 88 GLY A O 1
ATOM 703 N N . GLY A 1 89 ? 3.649 -9.220 8.116 1.00 77.25 89 GLY A N 1
ATOM 704 C CA . GLY A 1 89 ? 3.688 -7.850 8.622 1.00 77.25 89 GLY A CA 1
ATOM 705 C C . GLY A 1 89 ? 2.877 -7.756 9.909 1.00 77.25 89 GLY A C 1
ATOM 706 O O . GLY A 1 89 ? 2.070 -8.640 10.186 1.00 77.25 89 GLY A O 1
ATOM 707 N N . MET A 1 90 ? 3.077 -6.710 10.709 1.00 74.19 90 MET A N 1
ATOM 708 C CA . MET A 1 90 ? 2.197 -6.425 11.847 1.00 74.19 90 MET A CA 1
ATOM 709 C C . MET A 1 90 ? 1.171 -5.368 11.439 1.00 74.19 90 MET A C 1
ATOM 711 O O . MET A 1 90 ? 1.527 -4.332 10.879 1.00 74.19 90 MET A O 1
ATOM 715 N N . MET A 1 91 ? -0.102 -5.645 11.697 1.00 79.38 91 MET A N 1
ATOM 716 C CA . MET A 1 91 ? -1.233 -4.747 11.485 1.00 79.38 91 MET A CA 1
ATOM 717 C C . MET A 1 91 ? -1.915 -4.481 12.826 1.00 79.38 91 MET A C 1
ATOM 719 O O . MET A 1 91 ? -2.016 -5.372 13.662 1.00 79.38 91 MET A O 1
ATOM 723 N N . PHE A 1 92 ? -2.423 -3.268 13.028 1.00 78.94 92 PHE A N 1
ATOM 724 C CA . PHE A 1 92 ? -3.300 -2.970 14.159 1.00 78.94 92 PHE A CA 1
ATOM 725 C C . PHE A 1 92 ? -4.753 -3.088 13.710 1.00 78.94 92 PHE A C 1
ATOM 727 O O . PHE A 1 92 ? -5.196 -2.348 12.831 1.00 78.94 92 PHE A O 1
ATOM 734 N N . GLN A 1 93 ? -5.498 -4.011 14.308 1.00 81.94 93 GLN A N 1
ATOM 735 C CA . GLN A 1 93 ? -6.937 -4.128 14.133 1.00 81.94 93 GLN A CA 1
ATOM 736 C C . GLN A 1 93 ? -7.635 -3.415 15.287 1.00 81.94 93 GLN A C 1
ATOM 738 O O . GLN A 1 93 ? -7.466 -3.779 16.451 1.00 81.94 93 GLN A O 1
ATOM 743 N N . ARG A 1 94 ? -8.422 -2.392 14.947 1.00 86.50 94 ARG A N 1
ATOM 744 C CA . ARG A 1 94 ? -9.234 -1.626 15.894 1.00 86.50 94 ARG A CA 1
ATOM 745 C C . ARG A 1 94 ? -10.687 -2.093 15.796 1.00 86.50 94 ARG A C 1
ATOM 747 O O . ARG A 1 94 ? -11.310 -1.916 14.753 1.00 86.50 94 ARG A O 1
ATOM 754 N N . ILE A 1 95 ? -11.212 -2.709 16.852 1.00 88.19 95 ILE A N 1
ATOM 755 C CA . ILE A 1 95 ? -12.589 -3.222 16.933 1.00 88.19 95 ILE A CA 1
ATOM 756 C C . ILE A 1 95 ? -13.370 -2.345 17.904 1.00 88.19 95 ILE A C 1
ATOM 758 O O . ILE A 1 95 ? -12.928 -2.120 19.026 1.00 88.19 95 ILE A O 1
ATOM 762 N N . SER A 1 96 ? -14.536 -1.862 17.484 1.00 89.06 96 SER A N 1
ATOM 763 C CA . SER A 1 96 ? -15.428 -1.066 18.322 1.00 89.06 96 SER A CA 1
ATOM 764 C C . SER A 1 96 ? -16.678 -1.870 18.657 1.00 89.06 96 SER A C 1
ATOM 766 O O . SER A 1 96 ? -17.365 -2.333 17.750 1.00 89.06 96 SER A O 1
ATOM 768 N N . VAL A 1 97 ? -16.972 -2.023 19.948 1.00 88.50 97 VAL A N 1
ATOM 769 C CA . VAL A 1 97 ? -18.181 -2.704 20.435 1.00 88.50 97 VAL A CA 1
ATOM 770 C C . VAL A 1 97 ? -19.009 -1.769 21.318 1.00 88.50 97 VAL A C 1
ATOM 772 O O . VAL A 1 97 ? -18.426 -0.970 22.052 1.00 88.50 97 VAL A O 1
ATOM 775 N N . PRO A 1 98 ? -20.351 -1.833 21.279 1.00 86.50 98 PRO A N 1
ATOM 776 C CA . PRO A 1 98 ? -21.191 -1.046 22.176 1.00 86.50 98 PRO A CA 1
ATOM 777 C C . PRO A 1 98 ? -20.983 -1.478 23.630 1.00 86.50 98 PRO A C 1
ATOM 779 O O . PRO A 1 98 ? -20.760 -2.658 23.915 1.00 86.50 98 PRO A O 1
ATOM 782 N N . ARG A 1 99 ? -21.077 -0.537 24.574 1.00 85.12 99 ARG A N 1
ATOM 783 C CA . ARG A 1 99 ? -21.112 -0.902 25.996 1.00 85.12 99 ARG A CA 1
ATOM 784 C C . ARG A 1 99 ? -22.465 -1.507 26.335 1.00 85.12 99 ARG A C 1
ATOM 786 O O . ARG A 1 99 ? -23.503 -0.968 25.960 1.00 85.12 99 ARG A O 1
ATOM 793 N N . ILE A 1 100 ? -22.447 -2.577 27.128 1.00 82.00 100 ILE A N 1
ATOM 794 C CA . ILE A 1 100 ? -23.668 -3.193 27.665 1.00 82.00 100 ILE A CA 1
ATOM 795 C C . ILE A 1 100 ? -24.506 -2.145 28.409 1.00 82.00 100 ILE A C 1
ATOM 797 O O . ILE A 1 100 ? -25.712 -2.096 28.220 1.00 82.00 100 ILE A O 1
ATOM 801 N N . SER A 1 101 ? -23.875 -1.242 29.167 1.00 76.81 101 SER A N 1
ATOM 802 C CA . SER A 1 101 ? -24.566 -0.142 29.854 1.00 76.81 101 SER A CA 1
ATOM 803 C C . SER A 1 101 ? -25.327 0.779 28.897 1.00 76.81 101 SER A C 1
ATOM 805 O O . SER A 1 101 ? -26.463 1.141 29.174 1.00 76.81 101 SER A O 1
ATOM 807 N N . SER A 1 102 ? -24.731 1.126 27.755 1.00 76.19 102 SER A N 1
ATOM 808 C CA . SER A 1 102 ? -25.375 1.962 26.735 1.00 76.19 102 SER A CA 1
ATOM 809 C C . SER A 1 102 ? -26.504 1.214 26.028 1.00 76.19 102 SER A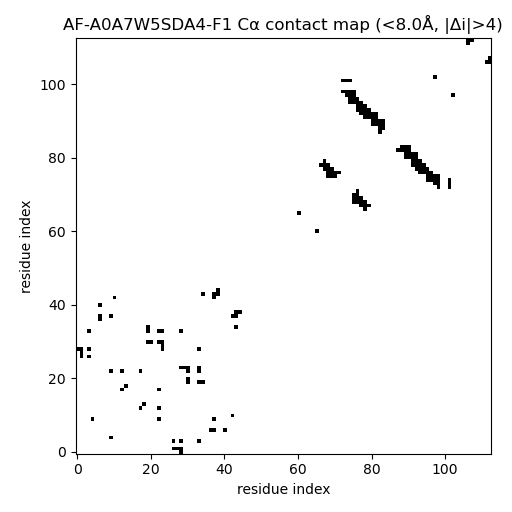 C 1
ATOM 811 O O . SER A 1 102 ? -27.529 1.806 25.710 1.00 76.19 102 SER A O 1
ATOM 813 N N . HIS A 1 103 ? -26.343 -0.095 25.819 1.00 74.50 103 HIS A N 1
ATOM 814 C CA . HIS A 1 103 ? -27.397 -0.939 25.266 1.00 74.50 103 HIS A CA 1
ATOM 815 C C . HIS A 1 103 ? -28.586 -1.082 26.231 1.00 74.50 103 HIS A C 1
ATOM 817 O O . HIS A 1 103 ? -29.726 -0.967 25.799 1.00 74.50 103 HIS A O 1
ATOM 823 N N . ILE A 1 104 ? -28.329 -1.260 27.532 1.00 80.12 104 ILE A N 1
ATOM 824 C CA . ILE A 1 104 ? -29.364 -1.312 28.577 1.00 80.12 104 ILE A CA 1
ATOM 825 C C . ILE A 1 104 ? -30.108 0.024 28.671 1.00 80.12 104 ILE A C 1
ATOM 827 O O . ILE A 1 104 ? -31.333 0.016 28.672 1.00 80.12 104 ILE A O 1
ATOM 831 N N . ALA A 1 105 ? -29.397 1.157 28.689 1.00 73.94 105 ALA A N 1
ATOM 832 C CA . ALA A 1 105 ? -30.026 2.480 28.702 1.00 73.94 105 ALA A CA 1
ATOM 833 C C . ALA A 1 105 ? -30.947 2.679 27.485 1.00 73.94 105 ALA A C 1
ATOM 835 O O . ALA A 1 105 ? -32.100 3.064 27.637 1.00 73.94 105 ALA A O 1
ATOM 836 N N . ALA A 1 106 ? -30.489 2.298 26.287 1.00 78.38 106 ALA A N 1
ATOM 837 C CA . ALA A 1 106 ? -31.311 2.366 25.080 1.00 78.38 106 ALA A CA 1
ATOM 838 C C . ALA A 1 106 ? -32.545 1.441 25.131 1.00 78.38 106 ALA A C 1
ATOM 840 O O . ALA A 1 106 ? -33.593 1.784 24.589 1.00 78.38 106 ALA A O 1
ATOM 841 N N . LEU A 1 107 ? -32.442 0.267 25.767 1.00 82.50 107 LEU A N 1
ATOM 842 C CA . LEU A 1 107 ? -33.582 -0.636 25.967 1.00 82.50 107 LEU A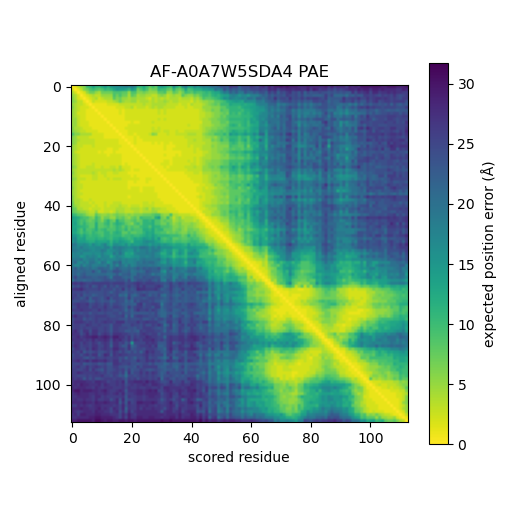 CA 1
ATOM 843 C C . LEU A 1 107 ? -34.588 -0.084 26.988 1.00 82.50 107 LEU A C 1
ATOM 845 O O . LEU A 1 107 ? -35.793 -0.235 26.778 1.00 82.50 107 LEU A O 1
ATOM 849 N N . GLN A 1 108 ? -34.110 0.575 28.046 1.00 83.75 108 GLN A N 1
ATOM 850 C CA . GLN A 1 108 ? -34.946 1.269 29.029 1.00 83.75 108 GLN A CA 1
ATOM 851 C C . GLN A 1 108 ? -35.684 2.457 28.396 1.00 83.75 108 GLN A C 1
ATOM 853 O O . GLN A 1 108 ? -36.902 2.547 28.530 1.00 83.75 108 GLN A O 1
ATOM 858 N N . ASP A 1 109 ? -34.988 3.301 27.627 1.00 81.44 109 ASP A N 1
ATOM 859 C CA . ASP A 1 109 ? -35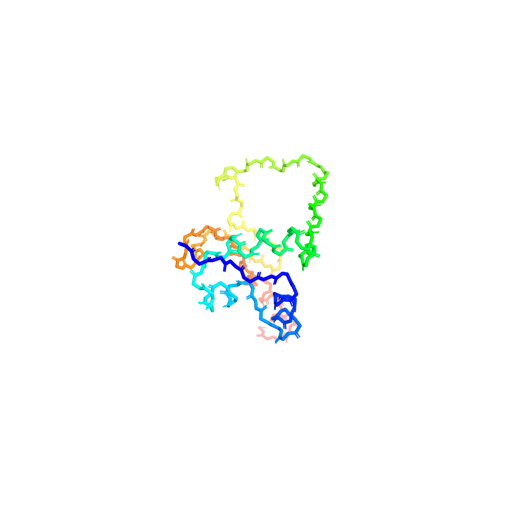.588 4.436 26.905 1.00 81.44 109 ASP A CA 1
ATOM 860 C C . ASP A 1 109 ? -36.638 3.982 25.875 1.00 81.44 109 ASP A C 1
ATOM 862 O O . ASP A 1 109 ? -37.642 4.655 25.647 1.00 81.44 109 ASP A O 1
ATOM 866 N N . ALA A 1 110 ? -36.434 2.810 25.266 1.00 85.38 110 ALA A N 1
ATOM 867 C CA . ALA A 1 110 ? -37.378 2.197 24.333 1.00 85.38 110 ALA A CA 1
ATOM 868 C C . ALA A 1 110 ? -38.559 1.478 25.019 1.00 85.38 110 ALA A C 1
ATOM 870 O O . ALA A 1 110 ? -39.384 0.880 24.322 1.00 85.38 110 ALA A O 1
ATOM 871 N N . GLY A 1 111 ? -38.630 1.486 26.356 1.00 82.88 111 GLY A N 1
ATOM 872 C CA . GLY A 1 111 ? -39.684 0.828 27.133 1.00 82.88 111 GLY A CA 1
ATOM 873 C C . GLY A 1 111 ? -39.679 -0.700 27.023 1.00 82.88 111 GLY A C 1
ATOM 874 O O . GLY A 1 111 ? -40.733 -1.325 27.120 1.00 82.88 111 GLY A O 1
ATOM 875 N N . ARG A 1 112 ? -38.518 -1.312 26.751 1.00 70.06 112 ARG A N 1
ATOM 876 C CA . ARG A 1 112 ? -38.364 -2.766 26.547 1.00 70.06 112 ARG A CA 1
ATOM 877 C C . ARG A 1 112 ? -37.764 -3.507 27.748 1.00 70.06 112 ARG A C 1
ATOM 879 O O . ARG A 1 112 ? -37.283 -4.628 27.580 1.00 70.06 112 ARG A O 1
ATOM 886 N N . CYS A 1 113 ? -37.774 -2.913 28.936 1.00 58.81 113 CYS A N 1
ATOM 887 C CA .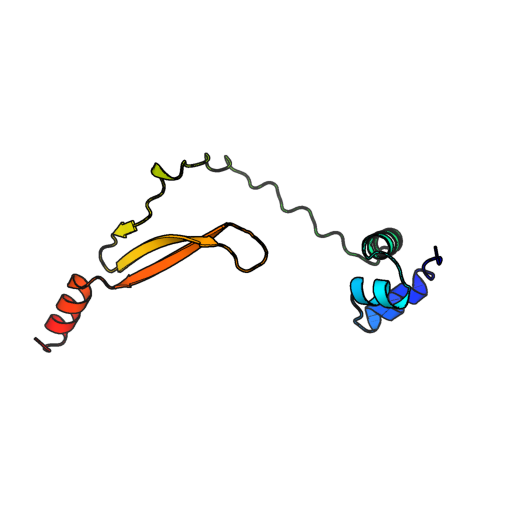 CYS A 1 113 ? -37.288 -3.515 30.180 1.00 58.81 113 CYS A CA 1
ATOM 888 C C . CYS A 1 113 ? -38.224 -3.186 31.339 1.00 58.81 113 CYS A C 1
ATOM 890 O O . CYS A 1 113 ? -38.759 -2.056 31.342 1.00 58.81 113 CYS A O 1
#

Solvent-accessible surface area (backbone atoms only — not comparable to full-atom values): 7139 Å² total; per-residue (Å²): 134,80,78,78,79,58,64,72,60,55,49,55,40,48,77,71,67,52,51,59,61,56,54,13,62,78,64,73,50,59,45,66,60,45,51,51,51,35,47,74,65,64,75,49,82,77,76,74,78,75,74,80,76,87,66,81,76,78,75,88,73,57,76,89,74,51,73,44,63,44,84,53,92,59,31,36,35,39,47,43,84,40,73,47,67,95,80,74,43,86,35,78,49,75,48,78,42,74,31,66,68,46,53,49,51,54,35,48,76,68,67,72,109

Mean predicted aligned error: 14.44 Å